Protein AF-A0AA37JDR9-F1 (afdb_monomer)

Radius of gyration: 22.8 Å; Cα contacts (8 Å, |Δi|>4): 181; chains: 1; bounding box: 47×45×66 Å

Secondary structure (DSSP, 8-state):
--TTSPPPPPHHHHHHHHHHHHHHHH-EEE-TTT--EEEGGGHHHHHHHHHHHHHHTSSSS-----TTTT--EEEEEEEE--TTSHHHHHHHHHHHHHHHTTEEE-SSSEEEEEE-HHHHHHHHHHHHTTS-TTT-EEEEEEE-TT-TTS----SSSPPP-TTS----

Sequence (168 aa):
MKENGAVIMDDETRKLFLSQWQMKKQETITHPFLNEKIEWGMVPYVQSMLLARYIRGDLDEYPSFLWKQVLMMLVLITYDVNTETAAGRSRLRRVAKQCVNYGQRVQNSVFESNMDAAKCRAVKGILEGIIDKNVDSLRFYYLSDNYKHKVEHIGAKPGFDVTEPLIF

Solvent-accessible surface area (backbone atoms only — not comparable to full-atom values): 10237 Å² total; per-residue (Å²): 116,47,98,83,74,49,72,84,71,54,73,68,58,46,52,51,52,51,50,54,52,53,54,55,28,63,39,75,40,68,39,89,88,78,72,42,82,41,38,52,64,45,49,68,57,54,51,52,53,48,45,54,33,26,78,70,64,79,31,98,67,67,82,76,90,53,93,80,43,76,55,69,32,44,33,42,38,41,49,50,61,57,61,9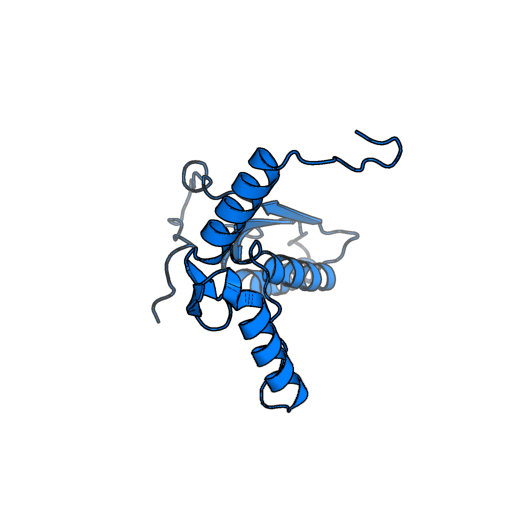1,42,71,66,34,43,49,40,49,53,54,47,49,59,59,49,46,77,45,34,46,72,80,48,98,47,30,33,44,27,54,38,29,58,64,58,48,52,52,51,51,55,56,47,64,74,60,54,54,82,91,77,35,49,78,47,80,43,82,42,59,97,78,41,80,87,73,68,83,90,87,73,99,65,86,85,78,73,77,83,59,82,87,81,130

Nearest PDB structures (foldseek):
  4es3-assembly1_A-2  TM=9.641E-01  e=7.636E-11  Halalkalibacterium halodurans C-125
  4es1-assembly1_A-2  TM=8.914E-01  e=1.849E-11  Halalkalibacterium halodurans C-125
  4qr1-assembly1_A  TM=9.773E-01  e=2.009E-10  Streptococcus pyogenes serotype M1
  3oq2-assembly1_B  TM=8.321E-01  e=3.097E-11  Nitratidesulfovibrio vulgaris str. Hildenborough
  7f84-assembly1_B  TM=9.530E-01  e=9.013E-09  Leptospira interrogans serovar Copenhageni str. Fiocruz L1-130

Foldseek 3Di:
DPPVPDDDDDPVRVVVVVVVVVVQQQDWDQFPVVSDIDGNVCLVVVLVVLVVCVVVVVDVDRDDGDPPQPQFWKKKKAKFFDPVDPLRVVLLVQLQVLLVVAFDDPDSGITIGTGTPVSVVVNVVSNVVSDDPVGMDMDIDTDDPPCPVVDDDDDDDDDDDRPDDDDD

pLDDT: mean 82.92, std 16.03, range [38.5, 97.94]

InterPro domains:
  IPR019199 Virulence-associated protein D / CRISPR associated protein Cas2 [PF09827] (73-150)
  IPR021127 CRISPR-associated endonuclease Cas2 [MF_01471] (73-167)
  IPR021127 CRISPR-associated endonuclease Cas2 [PTHR34405] (72-157)
  IPR021127 CRISPR-associated endonuclease Cas2 [TIGR01573] (73-168)
  IPR021127 CRISPR-associated endonuclease Cas2 [cd09725] (75-158)
  IPR042206 CRISPR-associated endonuclease Cas1, C-terminal domain [G3DSA:1.20.120.920] (1-70)

Mean predicted aligned error: 13.09 Å

Structure (mmCIF, N/CA/C/O backbone):
data_AF-A0AA37JDR9-F1
#
_entry.id   AF-A0AA37JDR9-F1
#
loop_
_atom_site.group_PDB
_atom_site.id
_atom_site.type_symbol
_atom_site.label_atom_id
_atom_site.label_alt_id
_atom_site.label_comp_id
_atom_site.label_asym_id
_atom_site.label_entity_id
_atom_site.label_seq_id
_atom_site.pdbx_PDB_ins_code
_atom_site.Cartn_x
_atom_site.Cartn_y
_atom_site.Cartn_z
_atom_site.occupancy
_atom_site.B_iso_or_equiv
_atom_site.auth_seq_id
_atom_site.auth_comp_id
_atom_site.auth_asym_id
_atom_site.auth_atom_id
_atom_site.pdbx_PDB_model_num
ATOM 1 N N . MET A 1 1 ? 8.394 13.044 -39.907 1.00 52.16 1 MET A N 1
ATOM 2 C CA . MET A 1 1 ? 7.434 12.080 -39.325 1.00 52.16 1 MET A CA 1
ATOM 3 C C . MET A 1 1 ? 6.476 11.671 -40.423 1.00 52.16 1 MET A C 1
ATOM 5 O O . MET A 1 1 ? 6.084 12.541 -41.191 1.00 52.16 1 MET A O 1
ATOM 9 N N . LYS A 1 2 ? 6.165 10.381 -40.559 1.00 67.19 2 LYS A N 1
ATOM 10 C CA . LYS A 1 2 ? 5.090 9.942 -41.461 1.00 67.19 2 LYS A CA 1
ATOM 11 C C . LYS A 1 2 ? 3.732 10.223 -40.806 1.00 67.19 2 LYS A C 1
ATOM 13 O O . LYS A 1 2 ? 3.657 10.299 -39.582 1.00 67.19 2 LYS A O 1
ATOM 18 N N . GLU A 1 3 ? 2.672 10.337 -41.604 1.00 63.53 3 GLU A N 1
ATOM 19 C CA . GLU A 1 3 ? 1.298 10.615 -41.135 1.00 63.53 3 GLU A CA 1
ATOM 20 C C . GLU A 1 3 ? 0.773 9.597 -40.102 1.00 63.53 3 GLU A C 1
ATOM 22 O O . GLU A 1 3 ? -0.126 9.905 -39.330 1.00 63.53 3 GLU A O 1
ATOM 27 N N . ASN A 1 4 ? 1.380 8.409 -40.015 1.00 76.75 4 ASN A N 1
ATOM 28 C CA . ASN A 1 4 ? 1.068 7.368 -39.031 1.00 76.75 4 ASN A CA 1
ATOM 29 C C . ASN A 1 4 ? 1.873 7.464 -37.715 1.00 76.75 4 ASN A C 1
ATOM 31 O O . ASN A 1 4 ? 1.926 6.496 -36.959 1.00 76.75 4 ASN A O 1
ATOM 35 N N . GLY A 1 5 ? 2.570 8.575 -37.464 1.00 77.62 5 GLY A N 1
ATOM 36 C CA . GLY A 1 5 ? 3.419 8.748 -36.280 1.00 77.62 5 GLY A CA 1
ATOM 37 C C . GLY A 1 5 ? 4.755 7.996 -36.338 1.00 77.62 5 GLY A C 1
ATOM 38 O O . GLY A 1 5 ? 5.545 8.083 -35.399 1.00 77.62 5 GLY A O 1
ATOM 39 N N . ALA A 1 6 ? 5.059 7.290 -37.435 1.00 74.69 6 ALA A N 1
ATOM 40 C CA . ALA A 1 6 ? 6.347 6.625 -37.587 1.00 74.69 6 ALA A CA 1
ATOM 41 C C . ALA A 1 6 ? 7.469 7.652 -37.804 1.00 74.69 6 ALA A C 1
ATOM 43 O O . ALA A 1 6 ? 7.406 8.529 -38.679 1.00 74.69 6 ALA A O 1
ATOM 44 N N . VAL A 1 7 ? 8.534 7.509 -37.018 1.00 77.19 7 VAL A N 1
ATOM 45 C CA . VAL A 1 7 ? 9.768 8.283 -37.148 1.00 77.19 7 VAL A CA 1
ATOM 46 C C . VAL A 1 7 ? 10.802 7.406 -37.846 1.00 77.19 7 VAL A C 1
ATOM 48 O O . VAL A 1 7 ? 11.122 6.321 -37.368 1.00 77.19 7 VAL A O 1
ATOM 51 N N . ILE A 1 8 ? 11.313 7.860 -38.991 1.00 81.56 8 ILE A N 1
ATOM 52 C CA . ILE A 1 8 ? 12.461 7.225 -39.642 1.00 81.56 8 ILE A CA 1
ATOM 53 C C . ILE A 1 8 ? 13.716 7.791 -38.980 1.00 81.56 8 ILE A C 1
ATOM 55 O O . ILE A 1 8 ? 13.911 9.003 -38.991 1.00 81.56 8 ILE A O 1
ATOM 59 N N . MET A 1 9 ? 14.534 6.918 -38.393 1.00 86.31 9 MET A N 1
ATOM 60 C CA . MET A 1 9 ? 15.838 7.289 -37.843 1.00 86.31 9 MET A CA 1
ATOM 61 C C . MET A 1 9 ? 16.898 7.241 -38.941 1.00 86.31 9 MET A C 1
ATOM 63 O O . MET A 1 9 ? 16.949 6.263 -39.698 1.00 86.31 9 MET A O 1
ATOM 67 N N . ASP A 1 10 ? 17.756 8.259 -38.983 1.00 90.50 10 ASP A N 1
ATOM 68 C CA . ASP A 1 10 ? 19.019 8.178 -39.713 1.00 90.50 10 ASP A CA 1
ATOM 69 C C . ASP A 1 10 ? 19.950 7.124 -39.077 1.00 90.50 10 ASP A C 1
ATOM 71 O O . ASP A 1 10 ? 19.712 6.618 -37.971 1.00 90.50 10 ASP A O 1
ATOM 75 N N . ASP A 1 11 ? 20.990 6.725 -39.809 1.00 91.31 11 ASP A N 1
ATOM 76 C CA . ASP A 1 11 ? 21.876 5.646 -39.368 1.00 91.31 11 ASP A CA 1
ATOM 77 C C . ASP A 1 11 ? 22.680 6.018 -38.112 1.00 91.31 11 ASP A C 1
ATOM 79 O O . ASP A 1 11 ? 22.951 5.148 -37.282 1.00 91.31 11 ASP A O 1
ATOM 83 N N . GLU A 1 12 ? 23.009 7.297 -37.924 1.00 92.62 12 GLU A N 1
ATOM 84 C CA . GLU A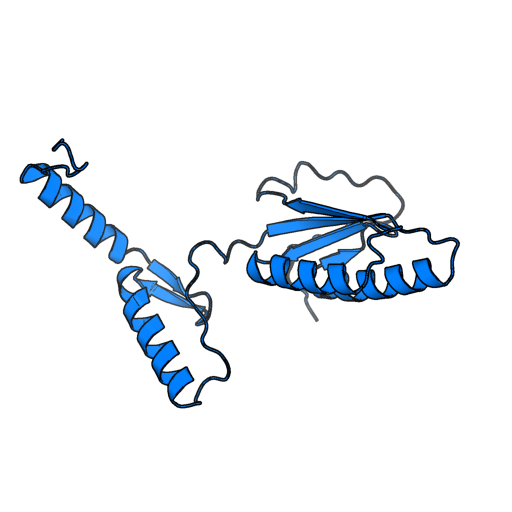 1 12 ? 23.726 7.788 -36.741 1.00 92.62 12 GLU A CA 1
ATOM 85 C C . GLU A 1 12 ? 22.846 7.727 -35.482 1.00 92.62 12 GLU A C 1
ATOM 87 O O . GLU A 1 12 ? 23.246 7.163 -34.461 1.00 92.62 12 GLU A O 1
ATOM 92 N N . THR A 1 13 ? 21.598 8.186 -35.573 1.00 88.94 13 THR A N 1
ATOM 93 C CA . THR A 1 13 ? 20.595 8.103 -34.504 1.00 88.94 13 THR A CA 1
ATOM 94 C C . THR A 1 13 ? 20.295 6.649 -34.160 1.00 88.94 13 THR A C 1
ATOM 96 O O . THR A 1 13 ? 20.191 6.304 -32.982 1.00 88.94 13 THR A O 1
ATOM 99 N N . ARG A 1 14 ? 20.203 5.761 -35.161 1.00 90.75 14 ARG A N 1
ATOM 100 C CA . ARG A 1 14 ? 19.999 4.324 -34.925 1.00 90.75 14 ARG A CA 1
ATOM 101 C C . ARG A 1 14 ? 21.156 3.715 -34.133 1.00 90.75 14 ARG A C 1
ATOM 103 O O . ARG A 1 14 ? 20.906 2.991 -33.170 1.00 90.75 14 ARG A O 1
ATOM 110 N N . LYS A 1 15 ? 22.408 3.999 -34.512 1.00 92.94 15 LYS A N 1
ATOM 111 C CA . LYS A 1 15 ? 23.595 3.517 -33.782 1.00 92.94 15 LYS A CA 1
ATOM 112 C C . LYS A 1 15 ? 23.617 4.038 -32.349 1.00 92.94 15 LYS A C 1
ATOM 114 O O . LYS A 1 15 ? 23.849 3.249 -31.436 1.00 92.94 15 LYS A O 1
ATOM 119 N N . LEU A 1 16 ? 23.339 5.328 -32.152 1.00 93.19 16 LEU A N 1
ATOM 120 C CA . LEU A 1 16 ? 23.283 5.942 -30.826 1.00 93.19 16 LEU A CA 1
ATOM 121 C C . LEU A 1 16 ? 22.191 5.309 -29.958 1.00 93.19 16 LEU A C 1
ATOM 123 O O . LEU A 1 16 ? 22.440 4.950 -28.814 1.00 93.19 16 LEU A O 1
ATOM 127 N N . PHE A 1 17 ? 20.987 5.120 -30.495 1.00 91.81 17 PHE A N 1
ATOM 128 C CA . PHE A 1 17 ? 19.906 4.472 -29.759 1.00 91.81 17 PHE A CA 1
ATOM 129 C C . PHE A 1 17 ? 20.277 3.042 -29.357 1.00 91.81 17 PHE A C 1
ATOM 131 O O . PHE A 1 17 ? 20.108 2.659 -28.201 1.00 91.81 17 PHE A O 1
ATOM 138 N N . LEU A 1 18 ? 20.806 2.253 -30.297 1.00 91.88 18 LEU A N 1
ATOM 139 C CA . LEU A 1 18 ? 21.204 0.875 -30.026 1.00 91.88 18 LEU A CA 1
ATOM 140 C C . LEU A 1 18 ? 22.330 0.807 -28.995 1.00 91.88 18 LEU A C 1
ATOM 142 O O . LEU A 1 18 ? 22.272 -0.052 -28.119 1.00 91.88 18 LEU A O 1
ATOM 146 N N . SER A 1 19 ? 23.318 1.703 -29.049 1.00 93.00 19 SER A N 1
ATOM 147 C CA . SER A 1 19 ? 24.395 1.732 -28.058 1.00 93.00 19 SER A CA 1
ATOM 148 C C . SER A 1 19 ? 23.864 2.085 -26.670 1.00 93.00 19 SER A C 1
ATOM 150 O O . SER A 1 19 ? 24.111 1.337 -25.726 1.00 93.00 19 SER A O 1
ATOM 152 N N . GLN A 1 20 ? 23.044 3.133 -26.552 1.00 92.12 20 GLN A N 1
ATOM 153 C CA . GLN A 1 20 ? 22.412 3.521 -25.287 1.00 92.12 20 GLN A CA 1
ATOM 154 C C . GLN A 1 20 ? 21.505 2.412 -24.740 1.00 92.12 20 GLN A C 1
ATOM 156 O O . GLN A 1 20 ? 21.527 2.122 -23.547 1.00 92.12 20 GLN A O 1
ATOM 161 N N . TRP A 1 21 ? 20.751 1.727 -25.602 1.00 89.19 21 TRP A N 1
ATOM 162 C CA . TRP A 1 21 ? 19.932 0.580 -25.214 1.00 89.19 21 TRP A CA 1
ATOM 163 C C . TRP A 1 21 ? 20.774 -0.595 -24.701 1.00 89.19 21 TRP A C 1
ATOM 165 O O . TRP A 1 21 ? 20.419 -1.224 -23.706 1.00 89.19 21 TRP A O 1
ATOM 175 N N . GLN A 1 22 ? 21.900 -0.901 -25.352 1.00 91.62 22 GLN A N 1
ATOM 176 C CA . GLN A 1 22 ? 22.812 -1.950 -24.889 1.00 91.62 22 GLN A CA 1
ATOM 177 C C . GLN A 1 22 ? 23.445 -1.588 -23.545 1.00 91.62 22 GLN A C 1
ATOM 179 O O . GLN A 1 22 ? 23.434 -2.418 -22.641 1.00 91.62 22 GLN A O 1
ATOM 184 N N . MET A 1 23 ? 23.902 -0.344 -23.384 1.00 91.62 23 MET A N 1
ATOM 185 C CA . MET A 1 23 ? 24.421 0.159 -22.109 1.00 91.62 23 MET A CA 1
ATOM 186 C C . MET A 1 23 ? 23.359 0.074 -21.009 1.00 91.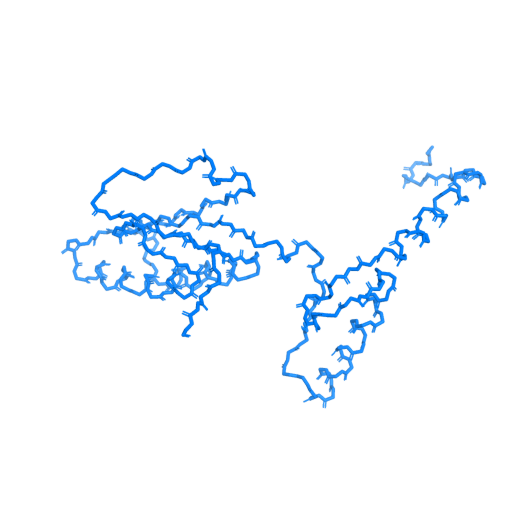62 23 MET A C 1
ATOM 188 O O . MET A 1 23 ? 23.635 -0.435 -19.927 1.00 91.62 23 MET A O 1
ATOM 192 N N . LYS A 1 24 ? 22.113 0.464 -21.308 1.00 88.94 24 LYS A N 1
ATOM 193 C CA . LYS A 1 24 ? 20.992 0.368 -20.366 1.00 88.94 24 LYS A CA 1
ATOM 194 C C . LYS A 1 24 ? 20.748 -1.065 -19.899 1.00 88.94 24 LYS A C 1
ATOM 196 O O . LYS A 1 24 ? 20.464 -1.287 -18.730 1.00 88.94 24 LYS A O 1
ATOM 201 N N . LYS A 1 25 ? 20.863 -2.050 -20.795 1.00 90.69 25 LYS A N 1
ATOM 202 C CA . LYS A 1 25 ? 20.715 -3.470 -20.441 1.00 90.69 25 LYS A CA 1
ATOM 203 C C . LYS A 1 25 ? 21.827 -3.993 -19.531 1.00 90.69 25 LYS A C 1
ATOM 205 O O . LYS A 1 25 ? 21.564 -4.944 -18.809 1.00 90.69 25 LYS A O 1
ATOM 210 N N . GLN A 1 26 ? 23.014 -3.393 -19.554 1.00 92.50 26 GLN A N 1
ATOM 211 C CA . GLN A 1 26 ? 24.139 -3.779 -18.694 1.00 92.50 26 GLN A CA 1
ATOM 212 C C . GLN A 1 26 ? 24.058 -3.155 -17.294 1.00 92.50 26 GLN A C 1
ATOM 214 O O . GLN A 1 26 ? 24.794 -3.559 -16.395 1.00 92.50 26 GLN A O 1
ATOM 219 N N . GLU A 1 27 ? 23.173 -2.176 -17.076 1.00 92.44 27 GLU A N 1
ATOM 220 C CA . GLU A 1 27 ? 22.966 -1.618 -15.742 1.00 92.44 27 GLU A CA 1
ATOM 221 C C . GLU A 1 27 ? 22.546 -2.717 -14.762 1.00 92.44 27 GLU A C 1
ATOM 223 O O . GLU A 1 27 ? 21.668 -3.533 -15.045 1.00 92.44 27 GLU A O 1
ATOM 228 N N . THR A 1 28 ? 23.178 -2.733 -13.591 1.00 91.56 28 THR A N 1
ATOM 229 C CA . THR A 1 28 ?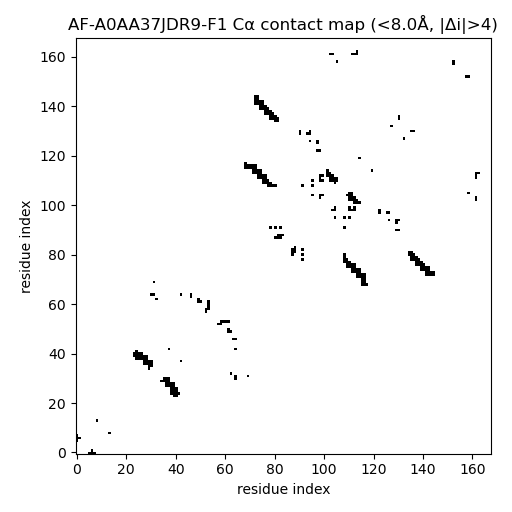 22.876 -3.711 -12.547 1.00 91.56 28 THR A CA 1
ATOM 230 C C . THR A 1 28 ? 21.724 -3.234 -11.678 1.00 91.56 28 THR A C 1
ATOM 232 O O . THR A 1 28 ? 21.685 -2.086 -11.237 1.00 91.56 28 THR A O 1
ATOM 235 N N . ILE A 1 29 ? 20.818 -4.155 -11.379 1.00 88.19 29 ILE A N 1
ATOM 236 C CA . ILE A 1 29 ? 19.657 -3.949 -10.528 1.00 88.19 29 ILE A CA 1
ATOM 237 C C . ILE A 1 29 ? 19.574 -5.051 -9.480 1.00 88.19 29 ILE A C 1
ATOM 239 O O . ILE A 1 29 ? 20.054 -6.157 -9.708 1.00 88.19 29 ILE A O 1
ATOM 243 N N . THR A 1 30 ? 18.918 -4.790 -8.355 1.00 84.75 30 THR A N 1
ATOM 244 C CA . THR A 1 30 ? 18.547 -5.857 -7.416 1.00 84.75 30 THR A CA 1
ATOM 245 C C . THR A 1 30 ? 17.159 -6.371 -7.784 1.00 84.75 30 THR A C 1
ATOM 247 O O . THR A 1 30 ? 16.199 -5.599 -7.811 1.00 84.75 30 THR A O 1
ATOM 250 N N . HIS A 1 31 ? 17.027 -7.662 -8.089 1.00 84.38 31 HIS A N 1
ATOM 251 C CA . HIS A 1 31 ? 15.729 -8.251 -8.409 1.00 84.38 31 HIS A CA 1
ATOM 252 C C . HIS A 1 31 ? 14.860 -8.325 -7.140 1.00 84.38 31 HIS A C 1
ATOM 254 O O . HIS A 1 31 ? 15.269 -8.972 -6.176 1.00 84.38 31 HIS A O 1
ATOM 260 N N . PRO A 1 32 ? 13.644 -7.750 -7.119 1.00 77.75 32 PRO A N 1
ATOM 261 C CA . PRO A 1 32 ? 12.867 -7.570 -5.887 1.00 77.75 32 PRO A CA 1
ATOM 262 C C . PRO A 1 32 ? 12.445 -8.867 -5.199 1.00 77.75 32 PRO A C 1
ATOM 264 O O . PRO A 1 32 ? 12.266 -8.887 -3.989 1.00 77.75 32 PRO A O 1
ATOM 267 N N . PHE A 1 33 ? 12.280 -9.944 -5.967 1.00 84.31 33 PHE A N 1
ATOM 268 C CA . PHE A 1 33 ? 11.889 -11.243 -5.421 1.00 84.31 33 PHE A CA 1
ATOM 269 C C . PHE A 1 33 ? 13.083 -12.136 -5.058 1.00 84.31 33 PHE A C 1
ATOM 271 O O . PHE A 1 33 ? 13.009 -12.894 -4.102 1.00 84.31 33 PHE A O 1
ATOM 278 N N . LEU A 1 34 ? 14.183 -12.056 -5.817 1.00 86.00 34 LEU A N 1
ATOM 279 C CA . LEU A 1 34 ? 15.355 -12.916 -5.587 1.00 86.00 34 LEU A CA 1
ATOM 280 C C . LEU A 1 34 ? 16.332 -12.277 -4.593 1.00 86.00 34 LEU A C 1
ATOM 282 O O . LEU A 1 34 ? 17.142 -12.971 -3.996 1.00 86.00 34 LEU A O 1
ATOM 286 N N . ASN A 1 35 ? 16.261 -10.952 -4.434 1.00 81.31 35 ASN A N 1
ATOM 287 C CA . ASN A 1 35 ? 17.223 -10.126 -3.711 1.00 81.31 35 ASN A CA 1
ATOM 288 C C . ASN A 1 35 ? 18.673 -10.265 -4.226 1.00 81.31 35 ASN A C 1
ATOM 290 O O . ASN A 1 35 ? 19.636 -10.009 -3.508 1.00 81.31 35 ASN A O 1
ATOM 294 N N . GLU A 1 36 ? 18.824 -10.653 -5.493 1.00 86.50 36 GLU A N 1
ATOM 295 C CA . GLU A 1 36 ? 20.106 -10.829 -6.175 1.00 86.50 36 GLU A CA 1
ATOM 296 C C . GLU A 1 36 ? 20.370 -9.687 -7.155 1.00 86.50 36 GLU A C 1
ATOM 298 O O . GLU A 1 36 ? 19.443 -9.131 -7.755 1.00 86.50 36 GLU A O 1
ATOM 303 N N . LYS A 1 37 ? 21.650 -9.355 -7.343 1.00 90.81 37 LYS A N 1
ATOM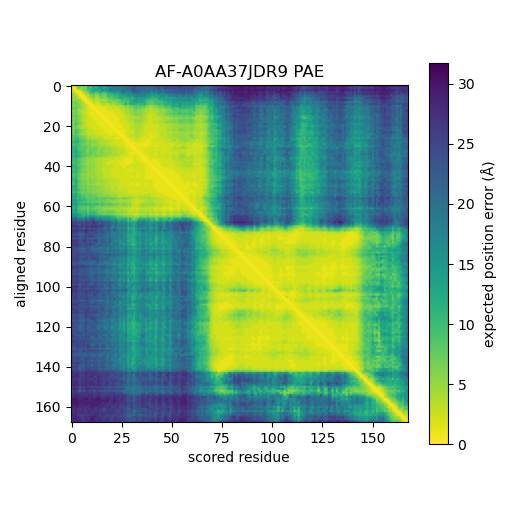 304 C CA . LYS A 1 37 ? 22.082 -8.391 -8.355 1.00 90.81 37 LYS A CA 1
ATOM 305 C C . LYS A 1 37 ? 22.094 -9.051 -9.731 1.00 90.81 37 LYS A C 1
ATOM 307 O O . LYS A 1 37 ? 22.806 -10.028 -9.934 1.00 90.81 37 LYS A O 1
ATOM 312 N N . ILE A 1 38 ? 21.343 -8.488 -10.671 1.00 92.81 38 ILE A N 1
ATOM 313 C CA . ILE A 1 38 ? 21.259 -8.941 -12.062 1.00 92.81 38 ILE A CA 1
ATOM 314 C C . ILE A 1 38 ? 21.414 -7.757 -13.015 1.00 92.81 38 ILE A C 1
ATOM 316 O O . ILE A 1 38 ? 21.102 -6.622 -12.661 1.00 92.81 38 ILE A O 1
ATOM 320 N N . GLU A 1 39 ? 21.845 -8.010 -14.245 1.00 94.50 39 GLU A N 1
ATOM 321 C CA . GLU A 1 39 ? 21.781 -7.006 -15.308 1.00 94.50 39 GLU A CA 1
ATOM 322 C C . GLU A 1 39 ? 20.323 -6.753 -15.731 1.00 94.50 39 GLU A C 1
ATOM 324 O O . GLU A 1 39 ? 19.513 -7.681 -15.806 1.00 94.50 39 GLU A O 1
ATOM 329 N N . TRP A 1 40 ? 19.978 -5.508 -16.064 1.00 90.94 40 TRP A N 1
ATOM 330 C CA . TRP A 1 40 ? 18.647 -5.122 -16.548 1.00 90.94 40 TRP A CA 1
ATOM 331 C C . TRP A 1 40 ? 18.194 -5.973 -17.744 1.00 90.94 40 TRP A C 1
ATOM 333 O O . TRP A 1 40 ? 17.037 -6.385 -17.834 1.00 90.94 40 TRP A O 1
ATOM 343 N N . GLY A 1 41 ? 19.123 -6.304 -18.643 1.00 93.50 41 GLY A N 1
ATOM 344 C CA . GLY A 1 41 ? 18.889 -7.168 -19.798 1.00 93.50 41 GLY A CA 1
ATOM 345 C C . GLY A 1 41 ? 18.502 -8.606 -19.443 1.00 93.50 41 GLY A C 1
ATOM 346 O O . GLY A 1 41 ? 17.901 -9.282 -20.276 1.00 93.50 41 GLY A O 1
ATOM 347 N N . MET A 1 42 ? 18.788 -9.060 -18.219 1.00 94.69 42 MET A N 1
ATOM 348 C CA . MET A 1 42 ? 18.472 -10.409 -17.736 1.00 94.69 42 MET A CA 1
ATOM 349 C C . MET A 1 42 ? 17.074 -10.523 -17.126 1.00 94.69 42 MET A C 1
ATOM 351 O O . MET A 1 42 ? 16.602 -11.637 -16.900 1.00 94.69 42 MET A O 1
ATOM 355 N N . VAL A 1 43 ? 16.370 -9.407 -16.903 1.00 92.75 43 VAL A N 1
ATOM 356 C CA . VAL A 1 43 ? 15.014 -9.405 -16.326 1.00 92.75 43 VAL A CA 1
ATOM 357 C C . VAL A 1 43 ? 14.050 -10.351 -17.065 1.00 92.75 43 VAL A C 1
ATOM 359 O O . VAL A 1 43 ? 13.406 -11.156 -16.389 1.00 92.75 43 VAL A O 1
ATOM 362 N N . PRO A 1 44 ? 13.952 -10.352 -18.414 1.00 94.12 44 PRO A N 1
ATOM 363 C CA . PRO A 1 44 ? 13.047 -11.262 -19.121 1.00 94.12 44 PRO A CA 1
ATOM 364 C C . PRO A 1 44 ? 13.399 -12.740 -18.922 1.00 94.12 44 PRO A C 1
ATOM 366 O O . PRO A 1 44 ? 12.504 -13.577 -18.796 1.00 94.12 44 PRO A O 1
ATOM 369 N N . TYR A 1 45 ? 14.694 -13.065 -18.852 1.00 95.31 45 TYR A N 1
ATOM 370 C CA . TYR A 1 45 ? 15.162 -14.425 -18.590 1.00 95.31 45 TYR A CA 1
ATOM 371 C C . TYR A 1 45 ? 14.777 -14.872 -17.175 1.00 95.31 45 TYR A C 1
ATOM 373 O O . TYR A 1 45 ? 14.160 -15.922 -17.001 1.00 95.31 45 TYR A O 1
ATOM 381 N N . VAL A 1 46 ? 15.061 -14.038 -16.171 1.00 95.06 46 VAL A N 1
ATOM 382 C CA . VAL A 1 46 ? 14.716 -14.308 -14.767 1.00 95.06 46 VAL A CA 1
ATOM 383 C C . VAL A 1 46 ? 13.207 -14.485 -14.592 1.00 95.06 46 VAL A C 1
ATOM 385 O O . VAL A 1 46 ? 12.770 -15.429 -13.938 1.00 95.06 46 VAL A O 1
ATOM 388 N N . GLN A 1 47 ? 12.396 -13.632 -15.220 1.00 94.75 47 GLN A N 1
ATOM 389 C CA . GLN A 1 47 ? 10.936 -13.745 -15.183 1.00 94.75 47 GLN A CA 1
ATOM 390 C C . GLN A 1 47 ? 10.432 -15.022 -15.864 1.00 94.75 47 GLN A C 1
ATOM 392 O O . GLN A 1 47 ? 9.572 -15.705 -15.315 1.00 94.75 47 GLN A O 1
ATOM 397 N N . SER A 1 48 ? 11.027 -15.416 -16.993 1.00 95.75 48 SER A N 1
ATOM 398 C CA . SER A 1 48 ? 10.706 -16.690 -17.656 1.00 95.75 48 SER A CA 1
ATOM 399 C C . SER A 1 48 ? 11.027 -17.894 -16.760 1.00 95.75 48 SER A C 1
ATOM 401 O O . SER A 1 48 ? 10.230 -18.825 -16.659 1.00 95.75 48 SER A O 1
ATOM 403 N N . MET A 1 49 ? 12.161 -17.859 -16.053 1.00 95.44 49 MET A N 1
ATOM 404 C CA . MET A 1 49 ? 12.552 -18.898 -15.095 1.00 95.44 49 MET A CA 1
ATOM 405 C C . MET A 1 49 ? 11.582 -18.981 -13.905 1.00 95.44 49 MET A C 1
ATOM 407 O O . MET A 1 49 ? 11.178 -20.078 -13.515 1.00 95.44 49 MET A O 1
ATOM 411 N N . LEU A 1 50 ? 11.188 -17.840 -13.332 1.00 94.81 50 LEU A N 1
ATOM 412 C CA . LEU A 1 50 ? 10.226 -17.776 -12.225 1.00 94.81 50 LEU A CA 1
ATOM 413 C C . LEU A 1 50 ? 8.841 -18.277 -12.653 1.00 94.81 50 LEU A C 1
ATOM 415 O O . LEU A 1 50 ? 8.208 -19.031 -11.914 1.00 94.81 50 LEU A O 1
ATOM 419 N N . LEU A 1 51 ? 8.409 -17.940 -13.870 1.00 95.06 51 LEU A N 1
ATOM 420 C CA . LEU A 1 51 ? 7.160 -18.434 -14.442 1.00 95.06 51 LEU A CA 1
ATOM 421 C C . LEU A 1 51 ? 7.195 -19.954 -14.639 1.00 95.06 51 LEU A C 1
ATOM 423 O O . LEU A 1 51 ? 6.246 -20.643 -14.280 1.00 95.06 51 LEU A O 1
ATOM 427 N N . ALA A 1 52 ? 8.300 -20.496 -15.156 1.00 96.31 52 ALA A N 1
ATOM 428 C CA . ALA A 1 52 ? 8.460 -21.938 -15.327 1.00 96.31 52 ALA A CA 1
ATOM 429 C C . ALA A 1 52 ? 8.437 -22.698 -13.988 1.00 96.31 52 ALA A C 1
ATOM 431 O O . ALA A 1 52 ? 7.930 -23.816 -13.920 1.00 96.31 52 ALA A O 1
ATOM 432 N N . ARG A 1 53 ? 8.975 -22.112 -12.911 1.00 95.94 53 ARG A N 1
ATOM 433 C CA . ARG A 1 53 ? 8.874 -22.672 -11.550 1.00 95.94 53 ARG A CA 1
ATOM 434 C C . ARG A 1 53 ? 7.435 -22.669 -11.040 1.00 95.94 53 ARG A C 1
ATOM 436 O O . ARG A 1 53 ? 6.985 -23.691 -10.540 1.00 95.94 53 ARG A O 1
ATOM 443 N N . TYR A 1 54 ? 6.712 -21.568 -11.238 1.00 94.19 54 TYR A N 1
ATOM 444 C CA . TYR A 1 54 ? 5.295 -21.480 -10.888 1.00 94.19 54 TYR A CA 1
ATOM 445 C C . TYR A 1 54 ? 4.448 -22.524 -11.631 1.00 94.19 54 TYR A C 1
ATOM 447 O O . TYR A 1 54 ? 3.718 -23.282 -11.005 1.00 94.19 54 TYR A O 1
ATOM 455 N N . ILE A 1 55 ? 4.614 -22.647 -12.955 1.00 95.38 55 ILE A N 1
ATOM 456 C CA . ILE A 1 55 ? 3.885 -23.639 -13.768 1.00 95.38 55 ILE A CA 1
ATOM 457 C C . ILE A 1 55 ? 4.169 -25.079 -13.307 1.00 95.38 55 ILE A C 1
ATOM 459 O O . ILE A 1 55 ? 3.284 -25.929 -13.375 1.00 95.38 55 ILE A O 1
ATOM 463 N N . ARG A 1 56 ? 5.386 -25.364 -12.827 1.00 97.38 56 ARG A N 1
ATOM 464 C CA . ARG A 1 56 ? 5.764 -26.683 -12.293 1.00 97.38 56 ARG A CA 1
ATOM 465 C C . ARG A 1 56 ? 5.267 -26.950 -10.870 1.00 97.38 56 ARG A C 1
ATOM 467 O O . ARG A 1 56 ? 5.382 -28.081 -10.414 1.00 97.38 56 ARG A O 1
ATOM 474 N N . GLY A 1 57 ? 4.726 -25.946 -10.181 1.00 92.31 57 GLY A N 1
ATOM 475 C CA . GLY A 1 57 ? 4.348 -26.047 -8.770 1.00 92.31 57 GLY A CA 1
ATOM 476 C C . GLY A 1 57 ? 5.530 -25.953 -7.799 1.00 92.31 57 GLY A C 1
ATOM 477 O O . GLY A 1 57 ? 5.350 -26.185 -6.611 1.00 92.31 57 GLY A O 1
ATOM 478 N N . ASP A 1 58 ? 6.725 -25.575 -8.271 1.00 94.06 58 ASP A N 1
ATOM 479 C CA . ASP A 1 58 ? 7.900 -25.321 -7.416 1.00 94.06 58 ASP A CA 1
ATOM 480 C C . ASP A 1 58 ? 7.789 -23.981 -6.658 1.00 94.06 58 ASP A C 1
ATOM 482 O O . ASP A 1 58 ? 8.684 -23.606 -5.894 1.00 94.06 58 ASP A O 1
ATOM 486 N N . LEU A 1 59 ? 6.757 -23.194 -6.968 1.00 87.44 59 LEU A N 1
ATOM 487 C CA . LEU A 1 59 ? 6.510 -21.872 -6.420 1.00 87.44 59 LEU A CA 1
ATOM 488 C C . LEU A 1 59 ? 5.000 -21.652 -6.286 1.00 87.44 59 LEU A C 1
ATOM 490 O O . LEU A 1 59 ? 4.274 -21.862 -7.254 1.00 87.44 59 LEU A O 1
ATOM 494 N N . ASP A 1 60 ? 4.552 -21.195 -5.116 1.00 84.06 60 ASP A N 1
ATOM 495 C CA . ASP A 1 60 ? 3.123 -21.025 -4.809 1.00 84.06 60 ASP A CA 1
ATOM 496 C C . ASP A 1 60 ? 2.464 -19.885 -5.604 1.00 84.06 60 ASP A C 1
ATOM 498 O O . ASP A 1 60 ? 1.277 -19.937 -5.923 1.00 84.06 60 ASP A O 1
ATOM 502 N N . GLU A 1 61 ? 3.232 -18.849 -5.949 1.00 85.56 61 GLU A N 1
ATOM 503 C CA . GLU A 1 61 ? 2.755 -17.665 -6.667 1.00 85.56 61 GLU A CA 1
ATOM 504 C C . GLU A 1 61 ? 3.828 -17.146 -7.628 1.00 85.56 61 GLU A C 1
ATOM 506 O O . GLU A 1 61 ? 5.010 -17.145 -7.297 1.00 85.56 61 GLU A O 1
ATOM 511 N N . TYR A 1 62 ? 3.433 -16.679 -8.817 1.00 88.38 62 TYR A N 1
ATOM 512 C CA . TYR A 1 62 ? 4.357 -16.066 -9.771 1.00 88.38 62 TYR A CA 1
ATOM 513 C C . TYR A 1 62 ? 4.670 -14.599 -9.406 1.00 88.38 62 TYR A C 1
ATOM 515 O O . TYR A 1 62 ? 3.791 -13.739 -9.510 1.00 88.38 62 TYR A O 1
ATOM 523 N N . PRO A 1 63 ? 5.925 -14.259 -9.059 1.00 84.50 63 PRO A N 1
ATOM 524 C CA . PRO A 1 63 ? 6.298 -12.910 -8.664 1.00 84.50 63 PRO A CA 1
ATOM 525 C C . PRO A 1 63 ? 6.622 -12.063 -9.901 1.00 84.50 63 PRO A C 1
ATOM 527 O O . PRO A 1 63 ? 7.755 -12.037 -10.398 1.00 84.50 63 PRO A O 1
ATOM 530 N N . SER A 1 64 ? 5.616 -11.340 -10.394 1.00 83.19 64 SER A N 1
ATOM 531 C CA . SER A 1 64 ? 5.769 -10.426 -11.528 1.00 83.19 64 SER A CA 1
ATOM 532 C C . SER A 1 64 ? 6.811 -9.338 -11.247 1.00 83.19 64 SER A C 1
ATOM 534 O O . SER A 1 64 ? 6.762 -8.672 -10.209 1.00 83.19 64 SER A O 1
ATOM 536 N N . PHE A 1 65 ? 7.719 -9.097 -12.191 1.00 81.50 65 PHE A N 1
ATOM 537 C CA . PHE A 1 65 ? 8.693 -8.017 -12.085 1.00 81.50 65 PHE A CA 1
ATOM 538 C C . PHE A 1 65 ? 8.032 -6.656 -12.298 1.00 81.50 65 PHE A C 1
ATOM 540 O O . PHE A 1 65 ? 7.616 -6.312 -13.405 1.00 81.50 65 PHE A O 1
ATOM 547 N N . LEU A 1 66 ? 7.989 -5.848 -11.239 1.00 70.19 66 LEU A N 1
ATOM 548 C CA . LEU A 1 66 ? 7.471 -4.485 -11.279 1.00 70.19 66 LEU A CA 1
ATOM 549 C C . LEU A 1 66 ? 8.563 -3.494 -10.857 1.00 70.19 66 LEU A C 1
ATOM 551 O O . LEU A 1 66 ? 8.670 -3.114 -9.693 1.00 70.19 66 LEU A O 1
ATOM 555 N N . TRP A 1 67 ? 9.360 -3.044 -11.830 1.00 60.03 67 TRP A N 1
ATOM 556 C CA . TRP A 1 67 ? 10.509 -2.137 -11.651 1.00 60.03 67 TRP A CA 1
ATOM 557 C C . TRP A 1 67 ? 10.223 -0.863 -10.841 1.00 60.03 67 TRP A C 1
ATOM 559 O O . TRP A 1 67 ? 11.092 -0.379 -10.127 1.00 60.03 67 TRP A O 1
ATOM 569 N N . LYS A 1 68 ? 9.007 -0.312 -10.937 1.00 50.56 68 LYS A N 1
ATOM 570 C CA . LYS A 1 68 ? 8.611 0.909 -10.211 1.00 50.56 68 LYS A CA 1
ATOM 571 C C . LYS A 1 68 ? 7.914 0.649 -8.873 1.00 50.56 68 LYS A C 1
ATOM 573 O O . LYS A 1 68 ? 7.669 1.601 -8.143 1.00 50.56 68 LYS A O 1
ATOM 578 N N . GLN A 1 69 ? 7.572 -0.597 -8.548 1.00 50.06 69 GLN A N 1
ATOM 579 C CA . GLN A 1 69 ? 6.717 -0.892 -7.392 1.00 50.06 69 GLN A CA 1
ATOM 580 C C . GLN A 1 69 ? 7.507 -1.086 -6.093 1.00 50.06 69 GLN A C 1
ATOM 582 O O . GLN A 1 69 ? 6.899 -1.080 -5.036 1.00 50.06 69 GLN A O 1
ATOM 587 N N . VAL A 1 70 ? 8.835 -1.234 -6.153 1.00 52.53 70 VAL A N 1
ATOM 588 C CA . VAL A 1 70 ? 9.699 -1.523 -4.985 1.00 52.53 70 VAL A CA 1
ATOM 589 C C . VAL A 1 70 ? 10.053 -0.261 -4.184 1.00 52.53 70 VAL A C 1
ATOM 591 O O . VAL A 1 70 ? 10.763 -0.332 -3.186 1.00 52.53 70 VAL A O 1
ATOM 594 N N . LEU A 1 71 ? 9.559 0.910 -4.590 1.00 60.81 71 LEU A N 1
ATOM 595 C CA . LEU A 1 71 ? 9.691 2.112 -3.776 1.00 60.81 71 LEU A CA 1
ATOM 596 C C . LEU A 1 71 ? 8.738 1.991 -2.587 1.00 60.81 71 LEU A C 1
ATOM 598 O O . LEU A 1 71 ? 7.514 2.026 -2.736 1.00 60.81 71 LEU A O 1
ATOM 602 N N . MET A 1 72 ? 9.328 1.800 -1.410 1.00 69.00 72 MET A N 1
ATOM 603 C CA . MET A 1 72 ? 8.634 1.960 -0.143 1.00 69.00 72 MET A CA 1
ATOM 604 C C . MET A 1 72 ? 8.099 3.391 -0.080 1.00 69.00 72 MET A C 1
ATOM 606 O O . MET A 1 72 ? 8.849 4.348 -0.232 1.00 69.00 72 MET A O 1
ATOM 610 N N . MET A 1 73 ? 6.790 3.528 0.087 1.00 80.00 73 MET A N 1
ATOM 611 C CA . MET A 1 73 ? 6.104 4.806 0.164 1.00 80.00 73 MET A CA 1
ATOM 612 C C . MET A 1 73 ? 5.562 4.972 1.575 1.00 80.00 73 MET A C 1
ATOM 614 O O . MET A 1 73 ? 4.890 4.074 2.095 1.00 80.00 73 MET A O 1
ATOM 618 N N . LEU A 1 74 ? 5.792 6.139 2.176 1.00 84.94 74 LEU A N 1
ATOM 619 C CA . LEU A 1 74 ? 5.081 6.483 3.394 1.00 84.94 74 LEU A CA 1
ATOM 620 C C . LEU A 1 74 ? 3.648 6.883 3.032 1.00 84.94 74 LEU A C 1
ATOM 622 O O . LEU A 1 74 ? 3.405 7.764 2.208 1.00 84.94 74 LEU A O 1
ATOM 626 N N . VAL A 1 75 ? 2.685 6.238 3.675 1.00 88.81 75 VAL A N 1
ATOM 627 C CA . VAL A 1 75 ? 1.263 6.520 3.533 1.00 88.81 75 VAL A CA 1
ATOM 628 C C . VAL A 1 75 ? 0.708 6.904 4.894 1.00 88.81 75 VAL A C 1
ATOM 630 O O . VAL A 1 75 ? 0.736 6.103 5.828 1.00 88.81 75 VAL A O 1
ATOM 633 N N . LEU A 1 76 ? 0.180 8.121 5.003 1.00 92.25 76 LEU A N 1
ATOM 634 C CA . LEU A 1 76 ? -0.593 8.544 6.167 1.00 92.25 76 LEU A CA 1
ATOM 635 C C . LEU A 1 76 ? -2.066 8.223 5.912 1.00 92.25 76 LEU A C 1
ATOM 637 O O . LEU A 1 76 ? -2.665 8.707 4.950 1.00 92.25 76 LEU A O 1
ATOM 641 N N . ILE A 1 77 ? -2.649 7.400 6.773 1.00 94.44 77 ILE A N 1
ATOM 642 C CA . ILE A 1 77 ? -4.045 6.980 6.710 1.00 94.44 77 ILE A CA 1
ATOM 643 C C . ILE A 1 77 ? -4.780 7.658 7.858 1.00 94.44 77 ILE A C 1
ATOM 645 O O . ILE A 1 77 ? -4.508 7.377 9.026 1.00 94.44 77 ILE A O 1
ATOM 649 N N . THR A 1 78 ? -5.729 8.533 7.537 1.00 95.75 78 THR A N 1
ATOM 650 C CA . THR A 1 78 ? -6.638 9.113 8.529 1.00 95.75 78 THR A CA 1
ATOM 651 C C . THR A 1 78 ? -7.996 8.438 8.423 1.00 95.75 78 THR A C 1
ATOM 653 O O . THR A 1 78 ? -8.523 8.230 7.327 1.00 95.75 78 THR A O 1
ATOM 656 N N . TYR A 1 79 ? -8.544 8.058 9.571 1.00 97.19 79 TYR A N 1
ATOM 657 C CA . TYR A 1 79 ? -9.829 7.391 9.687 1.00 97.19 79 TYR A CA 1
ATOM 658 C C . TYR A 1 79 ? -10.770 8.238 10.538 1.00 97.19 79 TYR A C 1
ATOM 660 O O . TYR A 1 79 ? -10.541 8.452 11.726 1.00 97.19 79 TYR A O 1
ATOM 668 N N . ASP A 1 80 ? -11.822 8.741 9.914 1.00 96.06 80 ASP A N 1
ATOM 669 C CA . ASP A 1 80 ? -12.881 9.474 10.587 1.00 96.06 80 ASP A CA 1
ATOM 670 C C . ASP A 1 80 ? -14.015 8.502 10.915 1.00 96.06 80 ASP A C 1
ATOM 672 O O . ASP A 1 80 ? -14.606 7.895 10.019 1.00 96.06 80 ASP A O 1
ATOM 676 N N . VAL A 1 81 ? -14.248 8.296 12.208 1.00 96.06 81 VAL A N 1
ATOM 677 C CA . VAL A 1 81 ? -15.178 7.301 12.742 1.00 96.06 81 VAL A CA 1
ATOM 678 C C . VAL A 1 81 ? -15.779 7.806 14.042 1.00 96.06 81 VAL A C 1
ATOM 680 O O . VAL A 1 81 ? -15.070 8.288 14.927 1.00 96.06 81 VAL A O 1
ATOM 683 N N . ASN A 1 82 ? -17.085 7.612 14.211 1.00 94.31 82 ASN A N 1
ATOM 684 C CA . ASN A 1 82 ? -17.747 7.948 15.465 1.00 94.31 82 ASN A CA 1
ATOM 685 C C . ASN A 1 82 ? -17.417 6.922 16.570 1.00 94.31 82 ASN A C 1
ATOM 687 O O . ASN A 1 82 ? -18.012 5.841 16.644 1.00 94.31 82 ASN A O 1
ATOM 691 N N . THR A 1 83 ? -16.501 7.278 17.474 1.00 93.06 83 THR A N 1
ATOM 692 C CA . THR A 1 83 ? -16.071 6.425 18.596 1.00 93.06 83 THR A CA 1
ATOM 693 C C . THR A 1 83 ? -16.980 6.457 19.826 1.00 93.06 83 THR A C 1
ATOM 695 O O . THR A 1 83 ? -16.732 5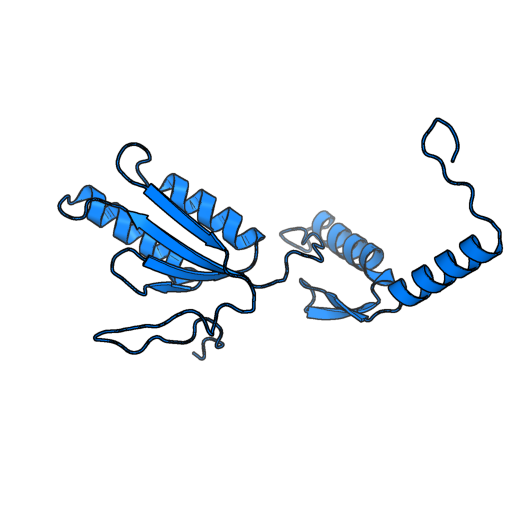.711 20.778 1.00 93.06 83 THR A O 1
ATOM 698 N N . GLU A 1 84 ? -18.037 7.267 19.842 1.00 95.31 84 GLU A N 1
ATOM 699 C CA . GLU A 1 84 ? -19.026 7.260 20.932 1.00 95.31 84 GLU A CA 1
ATOM 700 C C . GLU A 1 84 ? -19.880 5.987 20.888 1.00 95.31 84 GLU A C 1
ATOM 702 O O . GLU A 1 84 ? -20.283 5.440 21.918 1.00 95.31 84 GLU A O 1
ATOM 707 N N . THR A 1 85 ? -20.046 5.419 19.693 1.00 95.69 85 THR A N 1
ATOM 708 C CA . THR A 1 85 ? -20.768 4.163 19.484 1.00 95.69 85 THR A CA 1
ATOM 709 C C . THR A 1 85 ? -19.867 2.938 19.669 1.00 95.69 85 THR A C 1
ATOM 711 O O . THR A 1 85 ? -18.689 2.926 19.300 1.00 95.69 85 THR A O 1
ATOM 714 N N . ALA A 1 86 ? -20.428 1.847 20.198 1.00 96.38 86 ALA A N 1
ATOM 715 C CA . ALA A 1 86 ? -19.709 0.574 20.302 1.00 96.38 86 ALA A CA 1
ATOM 716 C C . ALA A 1 86 ? -19.304 0.021 18.921 1.00 96.38 86 ALA A C 1
ATOM 718 O O . ALA A 1 86 ? -18.209 -0.523 18.766 1.00 96.38 86 ALA A O 1
ATOM 719 N N . ALA A 1 87 ? -20.158 0.214 17.909 1.00 96.06 87 ALA A N 1
ATOM 720 C CA . ALA A 1 87 ? -19.893 -0.191 16.532 1.00 96.06 87 ALA A CA 1
ATOM 721 C C . ALA A 1 87 ? -18.683 0.549 15.940 1.00 96.06 87 ALA A C 1
ATOM 723 O O . ALA A 1 87 ? -17.770 -0.098 15.424 1.00 96.06 87 ALA A O 1
ATOM 724 N N . GLY A 1 88 ? -18.618 1.878 16.084 1.00 96.44 88 GLY A N 1
ATOM 725 C CA . GLY A 1 88 ? -17.483 2.666 15.606 1.00 96.44 88 GLY A CA 1
ATOM 726 C C . GLY A 1 88 ? -16.177 2.317 16.323 1.00 96.44 88 GLY A C 1
ATOM 727 O O . GLY A 1 88 ? -15.154 2.126 15.665 1.00 96.44 88 GLY A O 1
ATOM 728 N N . ARG A 1 89 ? -16.205 2.088 17.648 1.00 97.19 89 ARG A N 1
ATOM 729 C CA . ARG A 1 89 ? -15.032 1.568 18.387 1.00 97.19 89 ARG A CA 1
ATOM 730 C C . ARG A 1 89 ? -14.570 0.205 17.866 1.00 97.19 89 ARG A C 1
ATOM 732 O O . ARG A 1 89 ? -13.367 -0.029 17.739 1.00 97.19 89 ARG A O 1
ATOM 739 N N . SER A 1 90 ? -15.507 -0.686 17.541 1.00 97.56 90 SER A N 1
ATOM 740 C CA . SER A 1 90 ? -15.202 -2.002 16.968 1.00 97.56 90 SER A CA 1
ATOM 741 C C . SER A 1 90 ? -14.551 -1.887 15.584 1.00 97.56 90 SER A C 1
ATOM 743 O O . SER A 1 90 ? -13.511 -2.505 15.342 1.00 97.56 90 SER A O 1
ATOM 745 N N . ARG A 1 91 ? -15.087 -1.035 14.695 1.00 97.94 91 ARG A N 1
ATOM 746 C CA . ARG A 1 91 ? -14.479 -0.767 13.380 1.00 97.94 91 ARG A CA 1
ATOM 747 C C . ARG A 1 91 ? -13.089 -0.149 13.512 1.00 97.94 91 ARG A C 1
ATOM 749 O O . ARG A 1 91 ? -12.161 -0.650 12.886 1.00 97.94 91 ARG A O 1
ATOM 756 N N . LEU A 1 92 ? -12.905 0.838 14.394 1.00 97.75 92 LEU A N 1
ATOM 757 C CA . LEU A 1 92 ? -11.590 1.428 14.674 1.00 97.75 92 LEU A CA 1
ATOM 758 C C . LEU A 1 92 ? -10.574 0.388 15.138 1.00 97.75 92 LEU A C 1
ATOM 760 O O . LEU A 1 92 ? -9.453 0.370 14.641 1.00 97.75 92 LEU A O 1
ATOM 764 N N . ARG A 1 93 ? -10.958 -0.517 16.042 1.00 97.00 93 ARG A N 1
ATOM 765 C CA . ARG A 1 93 ? -10.075 -1.604 16.484 1.00 97.00 93 ARG A CA 1
ATOM 766 C C . ARG A 1 93 ? -9.674 -2.518 15.322 1.00 97.00 93 ARG A C 1
ATOM 768 O O . ARG A 1 93 ? -8.516 -2.926 15.246 1.00 97.00 93 ARG A O 1
ATOM 775 N N . ARG A 1 94 ? -10.608 -2.841 14.422 1.00 97.12 94 ARG A N 1
ATOM 776 C CA . ARG A 1 94 ? -10.341 -3.671 13.235 1.00 97.12 94 ARG A CA 1
ATOM 777 C C . ARG A 1 94 ? -9.420 -2.959 12.243 1.00 97.12 94 ARG A C 1
ATOM 779 O O . ARG A 1 94 ? -8.441 -3.568 11.828 1.00 97.12 94 ARG A O 1
ATOM 786 N N . VAL A 1 95 ? -9.688 -1.690 11.923 1.00 96.38 95 VAL A N 1
ATOM 787 C CA . VAL A 1 95 ? -8.832 -0.849 11.063 1.00 96.38 95 VAL A CA 1
ATOM 788 C C . VAL A 1 95 ? -7.429 -0.740 11.655 1.00 96.38 95 VAL A C 1
ATOM 790 O O . VAL A 1 95 ? -6.455 -1.053 10.978 1.00 96.38 95 VAL A O 1
ATOM 793 N N . ALA A 1 96 ? -7.321 -0.400 12.942 1.00 95.38 96 ALA A N 1
ATOM 794 C CA . ALA A 1 96 ? -6.038 -0.259 13.622 1.00 95.38 96 ALA A CA 1
ATOM 795 C C . ALA A 1 96 ? -5.209 -1.546 13.570 1.00 95.38 96 ALA A C 1
ATOM 797 O O . ALA A 1 96 ? -4.014 -1.486 13.301 1.00 95.38 96 ALA A O 1
ATOM 798 N N . LYS A 1 97 ? -5.842 -2.712 13.761 1.00 94.75 97 LYS A N 1
ATOM 799 C CA . LYS A 1 97 ? -5.155 -4.004 13.651 1.00 94.75 97 LYS A CA 1
ATOM 800 C C . LYS A 1 97 ? -4.552 -4.221 12.258 1.00 94.75 97 LYS A C 1
ATOM 802 O O . LYS A 1 97 ? -3.474 -4.787 12.166 1.00 94.75 97 LYS A O 1
ATOM 807 N N . GLN A 1 98 ? -5.228 -3.784 11.196 1.00 92.88 98 GLN A N 1
ATOM 808 C CA . GLN A 1 98 ? -4.708 -3.916 9.833 1.00 92.88 98 GLN A CA 1
ATOM 809 C C . GLN A 1 98 ? -3.579 -2.923 9.554 1.00 92.88 98 GLN A C 1
ATOM 811 O O . GLN A 1 98 ? -2.555 -3.320 9.010 1.00 92.88 98 GLN A O 1
ATOM 816 N N . CYS A 1 99 ? -3.724 -1.660 9.961 1.00 90.88 99 CYS A N 1
ATOM 817 C CA . CYS A 1 99 ? -2.704 -0.637 9.713 1.00 90.88 99 CYS A CA 1
ATOM 818 C C . CYS A 1 99 ? -1.400 -0.899 10.485 1.00 90.88 99 CYS A C 1
ATOM 820 O O . CYS A 1 99 ? -0.318 -0.682 9.947 1.00 90.88 99 CYS A O 1
ATOM 822 N N . VAL A 1 100 ? -1.482 -1.406 11.721 1.00 89.00 100 VAL A N 1
ATOM 823 C CA . VAL A 1 100 ? -0.299 -1.677 12.562 1.00 89.00 100 VAL A CA 1
ATOM 824 C C . VAL A 1 100 ? 0.555 -2.837 12.027 1.00 89.00 100 VAL A C 1
ATOM 826 O O . VAL A 1 100 ? 1.742 -2.901 12.315 1.00 89.00 100 VAL A O 1
ATOM 829 N N . ASN A 1 101 ? 0.011 -3.712 11.173 1.00 86.50 101 ASN A N 1
ATOM 830 C CA . ASN A 1 101 ? 0.815 -4.748 10.511 1.00 86.50 101 ASN A CA 1
ATOM 831 C C . ASN A 1 101 ? 1.857 -4.171 9.532 1.00 86.50 101 ASN A C 1
ATOM 833 O O . ASN A 1 101 ? 2.782 -4.879 9.142 1.00 86.50 101 ASN A O 1
ATOM 837 N N . TYR A 1 102 ? 1.691 -2.915 9.105 1.00 82.81 102 TYR A N 1
ATOM 838 C CA . TYR A 1 102 ? 2.511 -2.269 8.072 1.00 82.81 102 TYR A CA 1
ATOM 839 C C . TYR A 1 102 ? 3.059 -0.905 8.518 1.00 82.81 102 TYR A C 1
ATOM 841 O O . TYR A 1 102 ? 3.534 -0.122 7.692 1.00 82.81 102 TYR A O 1
ATOM 849 N N . GLY A 1 103 ? 2.939 -0.575 9.804 1.00 86.00 103 GLY A N 1
ATOM 850 C CA . GLY A 1 103 ? 3.265 0.753 10.300 1.00 86.00 103 GLY A CA 1
ATOM 851 C C . GLY A 1 103 ? 2.885 0.989 11.753 1.00 86.00 103 GLY A C 1
ATOM 852 O O . GLY A 1 103 ? 2.715 0.057 12.536 1.00 86.00 103 GLY A O 1
ATOM 853 N N . GLN A 1 104 ? 2.724 2.259 12.109 1.00 88.31 104 GLN A N 1
ATOM 854 C CA . GLN A 1 104 ? 2.444 2.703 13.467 1.00 88.31 104 GLN A CA 1
ATOM 855 C C . GLN A 1 104 ? 1.150 3.512 13.565 1.00 88.31 104 GLN A C 1
ATOM 857 O O . GLN A 1 104 ? 0.710 4.179 12.629 1.00 88.31 104 GLN A O 1
ATOM 862 N N . ARG A 1 105 ? 0.539 3.483 14.749 1.00 93.00 105 ARG A N 1
ATOM 863 C CA . ARG A 1 105 ? -0.609 4.325 15.095 1.00 93.00 105 ARG A CA 1
ATOM 864 C C . ARG A 1 105 ? -0.105 5.573 15.818 1.00 93.00 105 ARG A C 1
ATOM 866 O O . ARG A 1 105 ? 0.336 5.466 16.958 1.00 93.00 105 ARG A O 1
ATOM 873 N N . VAL A 1 106 ? -0.196 6.732 15.169 1.00 90.75 106 VAL A N 1
ATOM 874 C CA . VAL A 1 106 ? 0.326 8.012 15.690 1.00 90.75 106 VAL A CA 1
ATOM 875 C C . VAL A 1 106 ? -0.715 8.833 16.452 1.00 90.75 106 VAL A C 1
ATOM 877 O O . VAL A 1 106 ? -0.369 9.606 17.337 1.00 90.75 106 VAL A O 1
ATOM 880 N N . GLN A 1 107 ? -2.005 8.642 16.163 1.00 91.00 107 GLN A N 1
ATOM 881 C CA . GLN A 1 107 ? -3.114 9.231 16.928 1.00 91.00 107 GLN A CA 1
ATOM 882 C C . GLN A 1 107 ? -4.244 8.211 17.106 1.00 91.00 107 GLN A C 1
ATOM 884 O O . GLN A 1 107 ? -4.126 7.055 16.695 1.00 91.00 107 GLN A O 1
ATOM 889 N N . ASN A 1 108 ? -5.373 8.614 17.705 1.00 90.62 108 ASN A N 1
ATOM 890 C CA . ASN A 1 108 ? -6.496 7.699 17.919 1.00 90.62 108 ASN A CA 1
ATOM 891 C C . ASN A 1 108 ? -6.941 7.030 16.610 1.00 90.62 108 ASN A C 1
ATOM 893 O O . ASN A 1 108 ? -7.107 5.820 16.571 1.00 90.62 108 ASN A O 1
ATOM 897 N N . SER A 1 109 ? -7.066 7.761 15.514 1.00 93.94 109 SER A N 1
ATOM 898 C CA . SER A 1 109 ? -7.499 7.184 14.240 1.00 93.94 109 SER A CA 1
ATOM 899 C C . SER A 1 109 ? -6.619 7.620 13.069 1.00 93.94 109 SER A C 1
ATOM 901 O O . SER A 1 109 ? -7.073 7.685 11.931 1.00 93.94 109 SER A O 1
ATOM 903 N N . VAL A 1 110 ? -5.339 7.885 13.351 1.00 95.88 110 VAL A N 1
ATOM 904 C CA . VAL A 1 110 ? -4.327 8.225 12.343 1.00 95.88 110 VAL A CA 1
ATOM 905 C C . VAL A 1 110 ? -3.177 7.231 12.408 1.00 95.88 110 VAL A C 1
ATOM 907 O O . VAL A 1 110 ? -2.664 6.923 13.490 1.00 95.88 110 VAL A O 1
ATOM 910 N N . PHE A 1 111 ? -2.790 6.731 11.239 1.00 94.56 111 PHE A N 1
ATOM 911 C CA . PHE A 1 111 ? -1.803 5.676 11.066 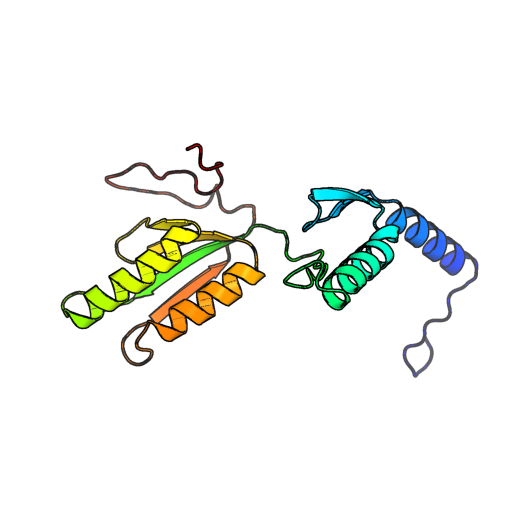1.00 94.56 111 PHE A CA 1
ATOM 912 C C . PHE A 1 111 ? -0.773 6.094 10.025 1.00 94.56 111 PHE A C 1
ATOM 914 O O . PHE A 1 111 ? -1.132 6.550 8.945 1.00 94.56 111 PHE A O 1
ATOM 921 N N . GLU A 1 112 ? 0.496 5.899 10.340 1.00 92.12 112 GLU A N 1
ATOM 922 C CA . GLU A 1 112 ? 1.600 6.044 9.400 1.00 92.12 112 GLU A CA 1
ATOM 923 C C . GLU A 1 112 ? 2.046 4.656 8.984 1.00 92.12 112 GLU A C 1
ATOM 925 O O . GLU A 1 112 ? 2.276 3.797 9.832 1.00 92.12 112 GLU A O 1
ATOM 930 N N . SER A 1 113 ? 2.142 4.398 7.688 1.00 88.06 113 SER A N 1
ATOM 931 C CA . SER A 1 113 ? 2.513 3.078 7.197 1.00 88.06 113 SER A CA 1
ATOM 932 C C . SER A 1 113 ? 3.503 3.175 6.059 1.00 88.06 113 SER A C 1
ATOM 934 O O . SER A 1 113 ? 3.307 3.948 5.127 1.00 88.06 113 SER A O 1
ATOM 936 N N . ASN A 1 114 ? 4.564 2.382 6.143 1.00 84.88 114 ASN A N 1
ATOM 937 C CA . ASN A 1 114 ? 5.636 2.380 5.167 1.00 84.88 114 ASN A CA 1
ATOM 938 C C . ASN A 1 114 ? 5.536 1.102 4.333 1.00 84.88 114 ASN A C 1
ATOM 940 O O . ASN A 1 114 ? 5.817 0.006 4.818 1.00 84.88 114 ASN A O 1
ATOM 944 N N . MET A 1 115 ? 5.049 1.223 3.100 1.00 82.69 115 MET A N 1
ATOM 945 C CA . MET A 1 115 ? 4.723 0.060 2.281 1.00 82.69 115 MET A CA 1
ATOM 946 C C . MET A 1 115 ? 4.887 0.330 0.789 1.00 82.69 115 MET A C 1
ATOM 948 O O . MET A 1 115 ? 4.775 1.462 0.329 1.00 82.69 115 MET A O 1
ATOM 952 N N . ASP A 1 116 ? 5.122 -0.731 0.021 1.00 79.94 116 ASP A N 1
ATOM 953 C CA . ASP A 1 116 ? 5.096 -0.659 -1.436 1.00 79.94 116 ASP A CA 1
ATOM 954 C C . ASP A 1 116 ? 3.669 -0.425 -1.978 1.00 79.94 116 ASP A C 1
ATOM 956 O O . ASP A 1 116 ? 2.655 -0.576 -1.282 1.00 79.94 116 ASP A O 1
ATOM 960 N N . ALA A 1 117 ? 3.569 -0.053 -3.255 1.00 74.38 117 ALA A N 1
ATOM 961 C CA . ALA A 1 117 ? 2.287 0.283 -3.868 1.00 74.38 117 ALA A CA 1
ATOM 962 C C . ALA A 1 117 ? 1.332 -0.924 -4.012 1.00 74.38 117 ALA A C 1
ATOM 964 O O . ALA A 1 117 ? 0.113 -0.732 -4.048 1.00 74.38 117 ALA A O 1
ATOM 965 N N . ALA A 1 118 ? 1.843 -2.159 -4.084 1.00 78.12 118 ALA A N 1
ATOM 966 C CA . ALA A 1 118 ? 1.002 -3.357 -4.144 1.00 78.12 118 ALA A CA 1
ATOM 967 C C . ALA A 1 118 ? 0.347 -3.633 -2.780 1.00 78.12 118 ALA A C 1
ATOM 969 O O . ALA A 1 118 ? -0.879 -3.749 -2.697 1.00 78.12 118 ALA A O 1
ATOM 970 N N . LYS A 1 119 ? 1.139 -3.616 -1.701 1.00 83.62 119 LYS A N 1
ATOM 971 C CA . LYS A 1 119 ? 0.660 -3.693 -0.314 1.00 83.62 119 LYS A CA 1
ATOM 972 C C . LYS A 1 119 ? -0.319 -2.571 -0.005 1.00 83.62 119 LYS A C 1
ATOM 974 O O . LYS A 1 119 ? -1.372 -2.839 0.563 1.00 83.62 119 LYS A O 1
ATOM 979 N N . CYS A 1 120 ? -0.049 -1.346 -0.457 1.00 84.88 120 CYS A N 1
ATOM 980 C CA . CYS A 1 120 ? -0.977 -0.232 -0.267 1.00 84.88 120 CYS A CA 1
ATOM 981 C C . CYS A 1 120 ? -2.346 -0.491 -0.897 1.00 84.88 120 CYS A C 1
ATOM 983 O O . CYS A 1 120 ? -3.381 -0.258 -0.267 1.00 84.88 120 CYS A O 1
ATOM 985 N N . ARG A 1 121 ? -2.373 -1.040 -2.117 1.00 83.56 121 ARG A N 1
ATOM 986 C CA . ARG A 1 121 ? -3.628 -1.406 -2.778 1.00 83.56 121 ARG A CA 1
ATOM 987 C C . ARG A 1 121 ? -4.365 -2.518 -2.029 1.00 83.56 121 ARG A C 1
ATOM 989 O O . ARG A 1 121 ? -5.582 -2.424 -1.875 1.00 83.56 121 ARG A O 1
ATOM 996 N N . ALA A 1 122 ? -3.642 -3.524 -1.540 1.00 86.62 122 ALA A N 1
ATOM 997 C CA . ALA A 1 122 ? -4.214 -4.611 -0.749 1.00 86.62 122 ALA A CA 1
ATOM 998 C C . ALA A 1 122 ? -4.815 -4.101 0.573 1.00 86.62 122 ALA A C 1
ATOM 1000 O O . ALA A 1 122 ? -5.985 -4.359 0.859 1.00 86.62 122 ALA A O 1
ATOM 1001 N N . VAL A 1 123 ? -4.059 -3.301 1.334 1.00 90.00 123 VAL A N 1
ATOM 1002 C CA . VAL A 1 123 ? -4.516 -2.681 2.588 1.00 90.00 123 VAL A CA 1
ATOM 1003 C C . VAL A 1 123 ? -5.747 -1.819 2.342 1.00 90.00 123 VAL A C 1
ATOM 1005 O O . VAL A 1 123 ? -6.730 -1.952 3.066 1.00 90.00 123 VAL A O 1
ATOM 1008 N N . LYS A 1 124 ? -5.753 -0.996 1.287 1.00 89.38 124 LYS A N 1
ATOM 1009 C CA . LYS A 1 124 ? -6.924 -0.192 0.919 1.00 89.38 124 LYS A CA 1
ATOM 1010 C C . LYS A 1 124 ? -8.174 -1.058 0.728 1.00 89.38 124 LYS A C 1
ATOM 1012 O O . LYS A 1 124 ? -9.211 -0.737 1.299 1.00 89.38 124 LYS A O 1
ATOM 1017 N N . GLY A 1 125 ? -8.070 -2.169 -0.005 1.00 90.12 125 GLY A N 1
ATOM 1018 C CA . GLY A 1 125 ? -9.187 -3.099 -0.202 1.00 90.12 125 GLY A CA 1
ATOM 1019 C C . GLY A 1 125 ? -9.697 -3.713 1.107 1.00 90.12 125 GLY A C 1
ATOM 1020 O O . GLY A 1 125 ? -10.903 -3.754 1.342 1.00 90.12 125 GLY A O 1
ATOM 1021 N N . ILE A 1 126 ? -8.786 -4.123 1.996 1.00 93.69 126 ILE A N 1
ATOM 1022 C CA . ILE A 1 126 ? -9.138 -4.663 3.319 1.00 93.69 126 ILE A CA 1
ATOM 1023 C C . ILE A 1 126 ? -9.874 -3.612 4.156 1.00 93.69 126 ILE A C 1
ATOM 1025 O O . ILE A 1 126 ? -10.918 -3.907 4.739 1.00 93.69 126 ILE A O 1
ATOM 1029 N N . LEU A 1 127 ? -9.345 -2.387 4.221 1.00 94.88 127 LEU A N 1
ATOM 1030 C CA . LEU A 1 127 ? -9.938 -1.307 5.010 1.00 94.88 127 LEU A CA 1
ATOM 1031 C C . LEU A 1 127 ? -11.321 -0.916 4.480 1.00 94.88 127 LEU A C 1
ATOM 1033 O O . LEU A 1 127 ? -12.246 -0.744 5.273 1.00 94.88 127 LEU A O 1
ATOM 1037 N N . GLU A 1 128 ? -11.497 -0.864 3.158 1.00 92.19 128 GLU A N 1
ATOM 1038 C CA . GLU A 1 128 ? -12.799 -0.628 2.528 1.00 92.19 128 GLU A CA 1
ATOM 1039 C C . GLU A 1 128 ? -13.858 -1.679 2.893 1.00 92.19 128 GLU A C 1
ATOM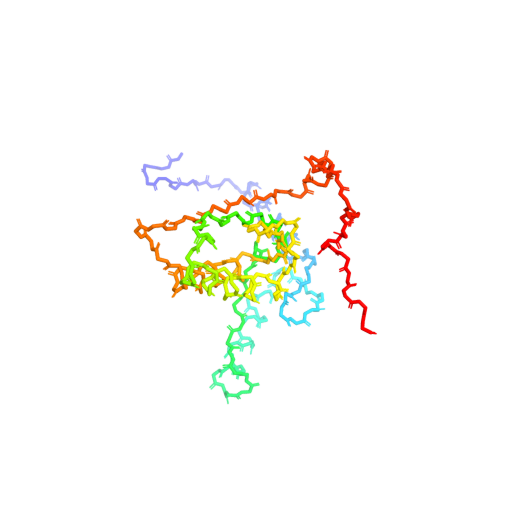 1041 O O . GLU A 1 128 ? -15.041 -1.344 2.917 1.00 92.19 128 GLU A O 1
ATOM 1046 N N . GLY A 1 129 ? -13.452 -2.917 3.195 1.00 94.38 129 GLY A N 1
ATOM 1047 C CA . GLY A 1 129 ? -14.344 -3.980 3.673 1.00 94.38 129 GLY A CA 1
ATOM 1048 C C . GLY A 1 129 ? -14.633 -3.946 5.180 1.00 94.38 129 GLY A C 1
ATOM 1049 O O . GLY A 1 129 ? -15.466 -4.712 5.667 1.00 94.38 129 GLY A O 1
ATOM 1050 N N . ILE A 1 130 ? -13.939 -3.100 5.947 1.00 95.69 130 ILE A N 1
ATOM 1051 C CA . ILE A 1 130 ? -14.136 -2.952 7.398 1.00 95.69 130 ILE A CA 1
ATOM 1052 C C . ILE A 1 130 ? -15.029 -1.753 7.723 1.00 95.69 130 ILE A C 1
ATOM 1054 O O . ILE A 1 130 ? -15.819 -1.834 8.669 1.00 95.69 130 ILE A O 1
ATOM 1058 N N . ILE A 1 131 ? -14.859 -0.646 6.997 1.00 94.25 131 ILE A N 1
ATOM 1059 C CA . ILE A 1 131 ? -15.562 0.612 7.270 1.00 94.25 131 ILE A CA 1
ATOM 1060 C C . ILE A 1 131 ? -17.027 0.564 6.832 1.00 94.25 131 ILE A C 1
ATOM 1062 O O . ILE A 1 131 ? -17.393 -0.171 5.916 1.00 94.25 131 ILE A O 1
ATOM 1066 N N . ASP A 1 132 ? -17.856 1.400 7.451 1.00 95.44 132 ASP A N 1
ATOM 1067 C CA . ASP A 1 132 ? -19.188 1.706 6.941 1.00 95.44 132 ASP A CA 1
ATOM 1068 C C . ASP A 1 132 ? -19.121 2.997 6.118 1.00 95.44 132 ASP A C 1
ATOM 1070 O O . ASP A 1 132 ? -19.030 4.097 6.661 1.00 95.44 132 ASP A O 1
ATOM 1074 N N . LYS A 1 133 ? -19.158 2.864 4.787 1.00 94.44 133 LYS A N 1
ATOM 1075 C CA . LYS A 1 133 ? -18.976 3.980 3.841 1.00 94.44 133 LYS A CA 1
ATOM 1076 C C . LYS A 1 133 ? -20.084 5.045 3.908 1.00 94.44 133 LYS A C 1
ATOM 1078 O O . LYS A 1 133 ? -19.935 6.087 3.279 1.00 94.44 133 LYS A O 1
ATOM 1083 N N . ASN A 1 134 ? -21.177 4.800 4.637 1.00 93.69 134 ASN A N 1
ATOM 1084 C CA . ASN A 1 134 ? -22.249 5.782 4.817 1.00 93.69 134 ASN A CA 1
ATOM 1085 C C . ASN A 1 134 ? -21.984 6.748 5.979 1.00 93.69 134 ASN A C 1
ATOM 1087 O O . ASN A 1 134 ? -22.556 7.834 6.005 1.00 93.69 134 ASN A O 1
ATOM 1091 N N . VAL A 1 135 ? -21.164 6.341 6.955 1.00 93.94 135 VAL A N 1
ATOM 1092 C CA . VAL A 1 135 ? -20.965 7.085 8.213 1.00 93.94 135 VAL A CA 1
ATOM 1093 C C . VAL A 1 135 ? -19.499 7.310 8.574 1.00 93.94 135 VAL A C 1
ATOM 1095 O O . VAL A 1 135 ? -19.215 8.152 9.421 1.00 93.94 135 VAL A O 1
ATOM 1098 N N . ASP A 1 136 ? -18.576 6.586 7.945 1.00 96.56 136 ASP A N 1
ATOM 1099 C CA . ASP A 1 136 ? -17.140 6.719 8.160 1.00 96.56 136 ASP A CA 1
ATOM 1100 C C . ASP A 1 136 ? -16.439 7.261 6.906 1.00 96.56 136 ASP A C 1
ATOM 1102 O O . ASP A 1 136 ? -16.931 7.126 5.783 1.00 96.56 136 ASP A O 1
ATOM 1106 N N . SER A 1 137 ? -15.225 7.795 7.070 1.00 93.81 137 SER A N 1
ATOM 1107 C CA . SER A 1 137 ? -14.367 8.136 5.930 1.00 93.81 137 SER A CA 1
ATOM 1108 C C . SER A 1 137 ? -12.899 7.772 6.154 1.00 93.81 137 SER A C 1
ATOM 1110 O O . SER A 1 137 ? -12.379 7.837 7.265 1.00 93.81 137 SER A O 1
ATOM 1112 N N . LEU A 1 138 ? -12.217 7.376 5.076 1.00 95.12 138 LEU A N 1
ATOM 1113 C CA . LEU A 1 138 ? -10.771 7.148 5.049 1.00 95.12 138 LEU A CA 1
ATOM 1114 C C . LEU A 1 138 ? -10.119 8.145 4.094 1.00 95.12 138 LEU A C 1
ATOM 1116 O O . LEU A 1 138 ? -10.606 8.335 2.976 1.00 95.12 138 LEU A O 1
ATOM 1120 N N . ARG A 1 139 ? -8.986 8.730 4.488 1.00 92.06 139 ARG A N 1
ATOM 1121 C CA . ARG A 1 139 ? -8.123 9.503 3.585 1.00 92.06 139 ARG A CA 1
ATOM 1122 C C . ARG A 1 139 ? -6.718 8.918 3.593 1.00 92.06 139 ARG A C 1
ATOM 1124 O O . ARG A 1 139 ? -6.167 8.631 4.651 1.00 92.06 139 ARG A O 1
ATOM 1131 N N . PHE A 1 140 ? -6.158 8.751 2.400 1.00 90.06 140 PHE A N 1
ATOM 1132 C CA . PHE A 1 140 ? -4.803 8.256 2.183 1.00 90.06 140 PHE A CA 1
ATOM 1133 C C . PHE A 1 140 ? -3.959 9.402 1.627 1.00 90.06 140 PHE A C 1
ATOM 1135 O O . PHE A 1 140 ? -4.263 9.920 0.552 1.00 90.06 140 PHE A O 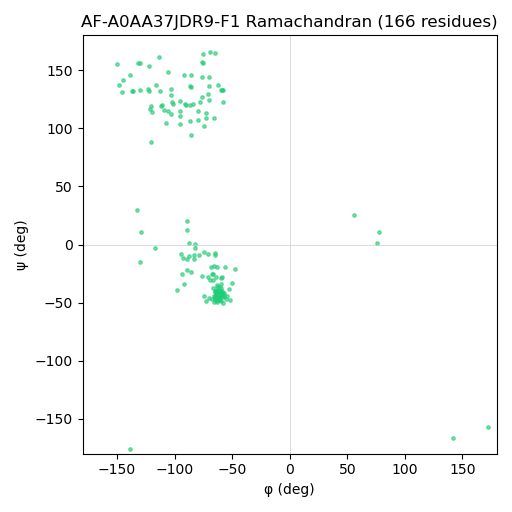1
ATOM 1142 N N . TYR A 1 141 ? -2.909 9.785 2.345 1.00 88.12 141 TYR A N 1
ATOM 1143 C CA . TYR A 1 141 ? -1.919 10.751 1.882 1.00 88.12 141 TYR A CA 1
ATOM 1144 C C . TYR A 1 141 ? -0.639 10.005 1.525 1.00 88.12 141 TYR A C 1
ATOM 1146 O O . TYR A 1 141 ? 0.006 9.411 2.386 1.00 88.12 141 TYR A O 1
ATOM 1154 N N . TYR A 1 142 ? -0.294 10.029 0.242 1.00 84.94 142 TYR A N 1
ATOM 1155 C CA . TYR A 1 142 ? 0.911 9.416 -0.303 1.00 84.94 142 TYR A CA 1
ATOM 1156 C C . TYR A 1 142 ? 2.069 10.404 -0.190 1.00 84.94 142 TYR A C 1
ATOM 1158 O O . TYR A 1 142 ? 2.105 11.411 -0.900 1.00 84.94 142 TYR A O 1
ATOM 1166 N N . LEU A 1 143 ? 2.979 10.150 0.743 1.00 82.06 143 LEU A N 1
ATOM 1167 C CA . LEU A 1 143 ? 4.099 11.027 1.048 1.00 82.06 143 LEU A CA 1
ATOM 1168 C C . LEU A 1 143 ? 5.334 10.554 0.267 1.00 82.06 143 LEU A C 1
ATOM 1170 O O . LEU A 1 143 ? 5.727 9.392 0.348 1.00 82.06 143 LEU A O 1
ATOM 1174 N N . SER A 1 144 ? 5.916 11.455 -0.528 1.00 65.62 144 SER A N 1
ATOM 1175 C CA . SER A 1 144 ? 7.138 11.196 -1.301 1.00 65.62 144 SER A CA 1
ATOM 1176 C C . SER A 1 144 ? 8.386 11.209 -0.413 1.00 65.62 144 SER A C 1
ATOM 1178 O O . SER A 1 144 ? 8.348 11.759 0.685 1.00 65.62 144 SER A O 1
ATOM 1180 N N . ASP A 1 145 ? 9.502 10.667 -0.913 1.00 58.28 145 ASP A N 1
ATOM 1181 C CA . ASP A 1 145 ? 10.765 10.418 -0.185 1.00 58.28 145 ASP A CA 1
ATOM 1182 C C . ASP A 1 145 ? 11.305 11.591 0.668 1.00 58.28 145 ASP A C 1
ATOM 1184 O O . ASP A 1 145 ? 12.029 11.377 1.635 1.00 58.28 145 ASP A O 1
ATOM 1188 N N . ASN A 1 146 ? 10.901 12.835 0.389 1.00 54.81 146 ASN A N 1
ATOM 1189 C CA . ASN A 1 146 ? 11.290 14.038 1.140 1.00 54.81 146 ASN A CA 1
ATOM 1190 C C . ASN A 1 146 ? 10.361 14.389 2.329 1.00 54.81 146 ASN A C 1
ATOM 1192 O O . ASN A 1 146 ? 10.316 15.545 2.760 1.00 54.81 146 ASN A O 1
ATOM 1196 N N . TYR A 1 147 ? 9.576 13.443 2.852 1.00 54.88 147 TYR A N 1
ATOM 1197 C CA . TYR A 1 147 ? 8.573 13.724 3.890 1.00 54.88 147 TYR A CA 1
ATOM 1198 C C . TYR A 1 147 ? 9.152 13.928 5.297 1.00 54.88 147 TYR A C 1
ATOM 1200 O O . TYR A 1 147 ? 8.539 14.637 6.094 1.00 54.88 147 TYR A O 1
ATOM 1208 N N . LYS A 1 148 ? 10.316 13.337 5.616 1.00 51.12 148 LYS A N 1
ATOM 1209 C CA . LYS A 1 148 ? 10.873 13.329 6.985 1.00 51.12 148 LYS A CA 1
ATOM 1210 C C . LYS A 1 148 ? 11.107 14.735 7.556 1.00 51.12 148 LYS A C 1
ATOM 1212 O O . LYS A 1 148 ? 11.005 14.928 8.758 1.00 51.12 148 LYS A O 1
ATOM 1217 N N . HIS A 1 149 ? 11.348 15.730 6.701 1.00 43.75 149 HIS A N 1
ATOM 1218 C CA . HIS A 1 149 ? 11.546 17.130 7.103 1.00 43.75 149 HIS A CA 1
ATOM 1219 C C . HIS A 1 149 ? 10.246 17.951 7.207 1.00 43.75 149 HIS A C 1
ATOM 1221 O O . HIS A 1 149 ? 10.308 19.149 7.464 1.00 43.75 149 HIS A O 1
ATOM 1227 N N . LYS A 1 150 ? 9.076 17.342 6.964 1.00 50.72 150 LYS A N 1
ATOM 1228 C CA . LYS A 1 150 ? 7.764 18.019 6.940 1.00 50.72 150 LYS A CA 1
ATOM 1229 C C . LYS A 1 150 ? 6.794 17.535 8.018 1.00 50.72 150 LYS A C 1
ATOM 1231 O O . LYS A 1 150 ? 5.679 18.044 8.087 1.00 50.72 150 LYS A O 1
ATOM 1236 N N . VAL A 1 151 ? 7.184 16.540 8.813 1.00 55.69 151 VAL A N 1
ATOM 1237 C CA . VAL A 1 151 ? 6.352 15.988 9.885 1.00 55.69 151 VAL A CA 1
ATOM 1238 C C . VAL A 1 151 ? 6.865 16.530 11.213 1.00 55.69 151 VAL A C 1
ATOM 1240 O O . VAL A 1 151 ? 7.970 16.206 11.635 1.00 55.69 151 VAL A O 1
ATOM 1243 N N . GLU A 1 152 ? 6.058 17.365 11.860 1.00 52.94 152 GLU A N 1
ATOM 1244 C CA . GLU A 1 152 ? 6.327 17.902 13.192 1.00 52.94 152 GLU A CA 1
ATOM 1245 C C . GLU A 1 152 ? 5.330 17.288 14.177 1.00 52.94 152 GLU A C 1
ATOM 1247 O O . GLU A 1 152 ? 4.114 17.407 14.014 1.00 52.94 152 GLU A O 1
ATOM 1252 N N . HIS A 1 153 ? 5.842 16.589 15.187 1.00 50.44 153 HIS A N 1
ATOM 1253 C CA . HIS A 1 153 ? 5.028 15.995 16.239 1.00 50.44 153 HIS A CA 1
ATOM 1254 C C . HIS A 1 153 ? 5.103 16.854 17.505 1.00 50.44 153 HIS A C 1
ATOM 1256 O O . HIS A 1 153 ? 6.181 17.045 18.067 1.00 50.44 153 HIS A O 1
ATOM 1262 N N . ILE A 1 154 ? 3.950 17.311 17.997 1.00 58.03 154 ILE A N 1
ATOM 1263 C CA . ILE A 1 154 ? 3.830 18.112 19.221 1.00 58.03 154 ILE A CA 1
ATOM 1264 C C . ILE A 1 154 ? 2.907 17.366 20.194 1.00 58.03 154 ILE A C 1
ATOM 1266 O O . ILE A 1 154 ? 1.729 17.171 19.896 1.00 58.03 154 ILE A O 1
ATOM 1270 N N . GLY A 1 155 ? 3.417 16.940 21.358 1.00 54.22 155 GLY A N 1
ATOM 1271 C CA . GLY A 1 155 ? 2.606 16.275 22.388 1.00 54.22 155 GLY A CA 1
ATOM 1272 C C . GLY A 1 155 ? 3.288 15.120 23.134 1.00 54.22 155 GLY A C 1
ATOM 1273 O O . GLY A 1 155 ? 4.498 14.936 23.075 1.00 54.22 155 GLY A O 1
ATOM 1274 N N . ALA A 1 156 ? 2.482 14.343 23.866 1.00 40.19 156 ALA A N 1
ATOM 1275 C CA . ALA A 1 156 ? 2.893 13.551 25.034 1.00 40.19 156 ALA A CA 1
ATOM 1276 C C . ALA A 1 156 ? 3.779 12.304 24.801 1.00 40.19 156 ALA A C 1
ATOM 1278 O O . ALA A 1 156 ? 4.215 11.703 25.781 1.00 40.19 156 ALA A O 1
ATOM 1279 N N . LYS A 1 157 ? 4.032 11.866 23.561 1.00 52.59 157 LYS A N 1
ATOM 1280 C CA . LYS A 1 157 ? 4.861 10.677 23.275 1.00 52.59 157 LYS A CA 1
ATOM 1281 C C . LYS A 1 157 ? 5.828 10.967 22.125 1.00 52.59 157 LYS A C 1
ATOM 1283 O O . LYS A 1 157 ? 5.365 11.480 21.116 1.00 52.59 157 LYS A O 1
ATOM 1288 N N . PRO A 1 158 ? 7.130 10.657 22.229 1.00 52.06 158 PRO A N 1
ATOM 1289 C CA . PRO A 1 158 ? 8.042 10.814 21.099 1.00 52.06 158 PRO A CA 1
ATOM 1290 C C . PRO A 1 158 ? 7.620 9.896 19.940 1.00 52.06 158 PRO A C 1
ATOM 1292 O O . PRO A 1 158 ? 7.228 8.750 20.168 1.00 52.06 158 PRO A O 1
ATOM 1295 N N . GLY A 1 159 ? 7.664 10.412 18.708 1.00 54.19 159 GLY A N 1
ATOM 1296 C CA . GLY A 1 159 ? 7.418 9.623 17.499 1.00 54.19 159 GLY A CA 1
ATOM 1297 C C . GLY A 1 159 ? 8.569 8.646 17.249 1.00 54.19 159 GLY A C 1
ATOM 1298 O O . GLY A 1 159 ? 9.730 9.015 17.409 1.00 54.19 159 GLY A O 1
ATOM 1299 N N . PHE A 1 160 ? 8.252 7.404 16.889 1.00 56.91 160 PHE A N 1
ATOM 1300 C CA . PHE A 1 160 ? 9.227 6.393 16.471 1.00 56.91 160 PHE A CA 1
ATOM 1301 C C . PHE A 1 160 ? 9.396 6.440 14.941 1.00 56.91 160 PHE A C 1
ATOM 1303 O O . PHE A 1 160 ? 8.432 6.739 14.228 1.00 56.91 160 PHE A O 1
ATOM 1310 N N . ASP A 1 161 ? 10.604 6.179 14.424 1.00 60.50 161 ASP A N 1
ATOM 1311 C CA . ASP A 1 161 ? 10.867 6.200 12.979 1.00 60.50 161 ASP A CA 1
ATOM 1312 C C . ASP A 1 161 ? 10.394 4.886 12.325 1.00 60.50 161 ASP A C 1
ATOM 1314 O O . ASP A 1 161 ? 11.011 3.833 12.452 1.00 60.50 161 ASP A O 1
ATOM 1318 N N . VAL A 1 162 ? 9.290 4.964 11.574 1.00 59.00 162 VAL A N 1
ATOM 1319 C CA . VAL A 1 162 ? 8.661 3.843 10.835 1.00 59.00 162 VAL A CA 1
ATOM 1320 C C . VAL A 1 162 ? 9.551 3.283 9.715 1.00 59.00 162 VAL A C 1
ATOM 1322 O O . VAL A 1 162 ? 9.193 2.305 9.058 1.00 59.00 162 VAL A O 1
ATOM 1325 N N . THR A 1 163 ? 10.681 3.925 9.423 1.00 56.25 163 THR A N 1
ATOM 1326 C CA . THR A 1 163 ? 11.640 3.454 8.416 1.00 56.25 163 THR A CA 1
ATOM 1327 C C . THR A 1 163 ? 12.742 2.573 8.986 1.00 56.25 163 THR A C 1
ATOM 1329 O O . THR A 1 163 ? 13.456 1.947 8.202 1.00 56.25 163 THR A O 1
ATOM 1332 N N . GLU A 1 164 ? 12.888 2.498 10.311 1.00 47.38 164 GLU A N 1
ATOM 1333 C CA . GLU A 1 164 ? 13.910 1.649 10.914 1.00 47.38 164 GLU A CA 1
ATOM 1334 C C . GLU A 1 164 ? 13.510 0.162 10.876 1.00 47.38 164 GLU A C 1
ATOM 1336 O O . GLU A 1 164 ? 12.329 -0.177 11.020 1.00 47.38 164 GLU A O 1
ATOM 1341 N N . PRO A 1 165 ? 14.474 -0.758 10.673 1.00 42.56 165 PRO A N 1
ATOM 1342 C CA . PRO A 1 165 ? 14.214 -2.190 10.749 1.00 42.56 165 PRO A CA 1
ATOM 1343 C C . PRO A 1 165 ? 13.683 -2.574 12.136 1.00 42.56 165 PRO A C 1
ATOM 1345 O O . PRO A 1 165 ? 14.267 -2.201 13.152 1.00 42.56 165 PRO A O 1
ATOM 1348 N N . LEU A 1 166 ? 12.612 -3.371 12.186 1.00 45.16 166 LEU A N 1
ATOM 1349 C CA . LEU A 1 166 ? 12.150 -3.985 13.432 1.00 45.16 166 LEU A CA 1
ATOM 1350 C C . LEU A 1 166 ? 13.211 -4.986 13.913 1.00 45.16 166 LEU A C 1
ATOM 1352 O O . LEU A 1 166 ? 13.392 -6.040 13.302 1.00 45.16 166 LEU A O 1
ATOM 1356 N N . ILE A 1 167 ? 13.916 -4.647 14.992 1.00 38.50 167 ILE A N 1
ATOM 1357 C CA . ILE A 1 167 ? 14.790 -5.579 15.707 1.00 38.50 167 ILE A CA 1
ATOM 1358 C C . ILE A 1 167 ? 13.916 -6.312 16.733 1.00 38.50 167 ILE A C 1
ATOM 1360 O O . ILE A 1 167 ? 13.284 -5.667 17.571 1.00 38.50 167 ILE A O 1
ATOM 1364 N N . PHE A 1 168 ? 13.849 -7.640 16.619 1.00 39.00 168 PHE A N 1
ATOM 1365 C CA . PHE A 1 168 ? 13.192 -8.533 17.580 1.00 39.00 168 PHE A CA 1
ATOM 1366 C C . PHE A 1 168 ? 14.185 -9.034 18.627 1.00 39.00 168 PHE A C 1
ATOM 1368 O O . PHE A 1 168 ? 15.354 -9.278 18.247 1.00 39.00 168 PHE A O 1
#

Organism: NCBI:txid154046